Protein AF-C6XVD7-F1 (afdb_monomer)

Mean predicted aligned error: 6.76 Å

pLDDT: mean 84.89, std 12.83, range [50.19, 97.44]

Secondary structure (DSSP, 8-state):
----HHHHHHHHHHTT--EEEEE-SS-SS-EEEEEESSSTT-S-EEEEEHHHHHHHHHHTTSSSTT-HHHHHHHHHHHHHTTS-TT---SHHHHHHHHHHHHHHHHHHHHTGGG---S-TTSPPPHHHHHHHS---

Nearest PDB structures (foldseek):
  8chv-assembly1_D  TM=6.251E-01  e=1.575E+00  Homo sapiens
  3k41-assembly1_A  TM=4.767E-01  e=1.673E+00  Bos taurus
  4gex-assembly1_C  TM=3.699E-01  e=1.777E+00  Caenorhabditis elegans
  5vzl-assembly1_C  TM=3.318E-01  e=1.888E+00  Bacteriophage sp.
  2rl7-assembly2_D  TM=4.200E-01  e=4.680E+00  Bos taurus

Radius of gyration: 16.43 Å; Cα contacts (8 Å, |Δi|>4): 176; chains: 1; bounding box: 36×37×49 Å

Sequence (136 aa):
MDINITLLEAYCLKNGMSITTSIDIDNKEPYLKIIKGTDAHGSRVEYLQFSTIKEILEINNMINEGGMVLKERDATQESMRLRPVGERDKDKNIEKLIYNTLSKYIIQMLNAATGQIYFPEIIPLENHRSVYFRFD

Foldseek 3Di:
DDDDQVLLQVLLVVVPFHKDWDWDPPDPFIWIWIAGDDDPPHPDIDIGGPVNLVVQCVVLQDPDDVGPLVVLVVVVVVVVVPDDPPPPCSVVVSSCSSSNSSSLVVVLQRCQVVLDRPCPSRDDDPVCCVRRPHND

Solvent-accessible surface area (backbone atoms only — not comparable to full-atom values): 7970 Å² total; per-residue (Å²): 138,84,83,58,63,72,57,36,38,53,33,20,40,74,74,74,39,57,46,35,77,47,69,59,85,86,50,95,70,62,35,44,39,39,22,43,30,86,49,100,76,32,89,38,76,49,78,44,42,60,69,54,55,53,51,49,36,40,70,57,41,31,74,39,94,89,8,55,45,52,50,55,51,50,55,46,57,62,50,59,79,74,58,77,98,76,79,82,71,57,68,58,53,50,50,45,56,53,32,46,52,50,21,53,54,50,52,33,54,72,39,27,91,71,41,57,75,88,57,83,86,63,59,67,53,80,87,41,29,77,69,32,62,45,79,118

Structure (mmCIF, N/CA/C/O backbone):
data_AF-C6XVD7-F1
#
_entry.id   AF-C6XVD7-F1
#
loop_
_atom_site.group_PDB
_atom_site.id
_atom_site.type_symbol
_atom_site.label_atom_id
_atom_site.label_alt_id
_atom_site.label_comp_id
_atom_site.label_asym_id
_atom_site.label_entity_id
_atom_site.label_seq_id
_atom_site.pdbx_PDB_ins_code
_atom_site.Cartn_x
_atom_site.Cartn_y
_atom_site.Cartn_z
_atom_site.occupancy
_atom_site.B_iso_or_equiv
_atom_site.auth_seq_id
_atom_site.auth_comp_id
_atom_site.auth_asym_id
_atom_site.auth_atom_id
_atom_site.pdbx_PDB_model_num
ATOM 1 N N . MET A 1 1 ? -8.918 11.299 5.909 1.00 71.94 1 MET A N 1
ATOM 2 C CA . MET A 1 1 ? -7.979 10.229 6.296 1.00 71.94 1 MET A CA 1
ATOM 3 C C . MET A 1 1 ? -6.663 10.621 5.686 1.00 71.94 1 MET A C 1
ATOM 5 O O . MET A 1 1 ? -6.640 10.867 4.486 1.00 71.94 1 MET A O 1
ATOM 9 N N . ASP A 1 2 ? -5.624 10.693 6.503 1.00 80.06 2 ASP A N 1
ATOM 10 C CA . ASP A 1 2 ? -4.330 11.206 6.074 1.00 80.06 2 ASP A CA 1
ATOM 11 C C . ASP A 1 2 ? -3.358 10.036 5.934 1.00 80.06 2 ASP A C 1
ATOM 13 O O . ASP A 1 2 ? -3.344 9.130 6.770 1.00 80.06 2 ASP A O 1
ATOM 17 N N . ILE A 1 3 ? -2.566 10.038 4.863 1.00 85.56 3 ILE A N 1
ATOM 18 C CA . ILE A 1 3 ? -1.506 9.052 4.651 1.00 85.56 3 ILE A CA 1
ATOM 19 C C . ILE A 1 3 ? -0.180 9.697 5.035 1.00 85.56 3 ILE A C 1
ATOM 21 O O . ILE A 1 3 ? 0.295 10.625 4.384 1.00 85.56 3 ILE A O 1
ATOM 25 N N . ASN A 1 4 ? 0.433 9.186 6.096 1.00 90.94 4 ASN A N 1
ATOM 26 C CA . ASN A 1 4 ? 1.784 9.538 6.493 1.00 90.94 4 ASN A CA 1
ATOM 27 C C . ASN A 1 4 ? 2.772 8.757 5.618 1.00 90.94 4 ASN A C 1
ATOM 29 O O . ASN A 1 4 ? 2.918 7.541 5.758 1.00 90.94 4 ASN A O 1
ATOM 33 N N . ILE A 1 5 ? 3.448 9.469 4.715 1.00 92.06 5 ILE A N 1
ATOM 34 C CA . ILE A 1 5 ? 4.397 8.879 3.763 1.00 92.06 5 ILE A CA 1
ATOM 35 C C . ILE A 1 5 ? 5.530 8.148 4.486 1.00 92.06 5 ILE A C 1
ATOM 37 O O . ILE A 1 5 ? 5.799 6.990 4.181 1.00 92.06 5 ILE A O 1
ATOM 41 N N . THR A 1 6 ? 6.143 8.772 5.493 1.00 92.25 6 THR A N 1
ATOM 42 C CA . THR A 1 6 ? 7.246 8.165 6.251 1.00 92.25 6 THR A CA 1
ATOM 43 C C . THR A 1 6 ? 6.824 6.848 6.899 1.00 92.25 6 THR A C 1
ATOM 45 O O . THR A 1 6 ? 7.586 5.882 6.929 1.00 92.25 6 THR A O 1
ATOM 48 N N . LEU A 1 7 ? 5.588 6.780 7.396 1.00 92.94 7 LEU A N 1
ATOM 49 C CA . LEU A 1 7 ? 5.058 5.559 7.986 1.00 92.94 7 LEU A CA 1
ATOM 50 C C . LEU A 1 7 ? 4.792 4.489 6.919 1.00 92.94 7 LEU A C 1
ATOM 52 O O . LEU A 1 7 ? 5.139 3.328 7.129 1.00 92.94 7 LEU A O 1
ATOM 56 N N . LEU A 1 8 ? 4.253 4.866 5.759 1.00 94.56 8 LEU A N 1
ATOM 57 C CA . LEU A 1 8 ? 4.052 3.954 4.631 1.00 94.56 8 LEU A CA 1
ATOM 58 C C . LEU A 1 8 ? 5.365 3.312 4.166 1.00 94.56 8 LEU A C 1
ATOM 60 O O . LEU A 1 8 ? 5.436 2.088 4.026 1.00 94.56 8 LEU A O 1
ATOM 64 N N . GLU A 1 9 ? 6.410 4.118 3.986 1.00 94.88 9 GLU A N 1
ATOM 65 C CA . GLU A 1 9 ? 7.748 3.652 3.610 1.00 94.88 9 GLU A CA 1
ATOM 66 C C . GLU A 1 9 ? 8.329 2.716 4.677 1.00 94.88 9 GLU A C 1
ATOM 68 O O . GLU A 1 9 ? 8.820 1.631 4.357 1.00 94.88 9 GLU A O 1
ATOM 73 N N . ALA A 1 10 ? 8.184 3.068 5.959 1.00 94.81 10 ALA A N 1
ATOM 74 C CA . ALA A 1 10 ? 8.617 2.217 7.063 1.00 94.81 10 ALA A CA 1
ATOM 75 C C . ALA A 1 10 ? 7.889 0.861 7.083 1.00 94.81 10 ALA A C 1
ATOM 77 O O . ALA A 1 10 ? 8.495 -0.161 7.409 1.00 94.81 10 ALA A O 1
ATOM 78 N N . TYR A 1 11 ? 6.601 0.815 6.733 1.00 95.88 11 TYR A N 1
ATOM 79 C CA . TYR A 1 11 ? 5.850 -0.441 6.642 1.00 95.88 11 TYR A CA 1
ATOM 80 C C . TYR A 1 11 ? 6.204 -1.266 5.403 1.00 95.88 11 TYR A C 1
ATOM 82 O O . TYR A 1 11 ? 6.227 -2.494 5.494 1.00 95.88 11 TYR A O 1
ATOM 90 N N . CYS A 1 12 ? 6.544 -0.633 4.281 1.00 95.69 12 CYS A N 1
ATOM 91 C CA . CYS A 1 12 ? 7.104 -1.349 3.134 1.00 95.69 12 CYS A CA 1
ATOM 92 C C . CYS A 1 12 ? 8.443 -1.994 3.502 1.00 95.69 12 CYS A C 1
ATOM 94 O O . CYS A 1 12 ? 8.638 -3.186 3.256 1.00 95.69 12 CYS A O 1
ATOM 96 N N . LEU A 1 13 ? 9.309 -1.260 4.209 1.00 95.25 13 LEU A N 1
ATOM 97 C CA . LEU A 1 13 ? 10.580 -1.792 4.694 1.00 95.25 13 LEU A CA 1
ATOM 98 C C . LEU A 1 13 ? 10.373 -2.963 5.665 1.00 95.25 13 LEU A C 1
ATOM 100 O O . LEU A 1 13 ? 11.039 -3.988 5.538 1.00 95.25 13 LEU A O 1
ATOM 104 N N . LYS A 1 14 ? 9.404 -2.864 6.588 1.00 94.19 14 LYS A N 1
ATOM 105 C CA . LYS A 1 14 ? 9.019 -3.977 7.481 1.00 94.19 14 LYS A CA 1
ATOM 106 C C . LYS A 1 14 ? 8.528 -5.213 6.723 1.00 94.19 14 LYS A C 1
ATOM 108 O O . LYS A 1 14 ? 8.729 -6.323 7.202 1.00 94.19 14 LYS A O 1
ATOM 113 N N . ASN A 1 15 ? 7.903 -5.024 5.562 1.00 92.62 15 ASN A N 1
ATOM 114 C CA . ASN A 1 15 ? 7.478 -6.099 4.665 1.00 92.62 15 ASN A CA 1
ATOM 115 C C . ASN A 1 15 ? 8.571 -6.498 3.647 1.00 92.62 15 ASN A C 1
ATOM 117 O O . ASN A 1 15 ? 8.297 -7.244 2.711 1.00 92.62 15 ASN A O 1
ATOM 121 N N . GLY A 1 16 ? 9.815 -6.044 3.842 1.00 92.50 16 GLY A N 1
ATOM 122 C CA . GLY A 1 16 ? 10.990 -6.511 3.103 1.00 92.50 16 GLY A CA 1
ATOM 123 C C . GLY A 1 16 ? 11.362 -5.692 1.867 1.00 92.50 16 GLY A C 1
ATOM 124 O O . GLY A 1 16 ? 12.196 -6.144 1.085 1.00 92.50 16 GLY A O 1
ATOM 125 N N . MET A 1 17 ? 10.780 -4.504 1.666 1.00 93.75 17 MET A N 1
ATOM 126 C CA . MET A 1 17 ? 11.082 -3.667 0.503 1.00 93.75 17 MET A CA 1
ATO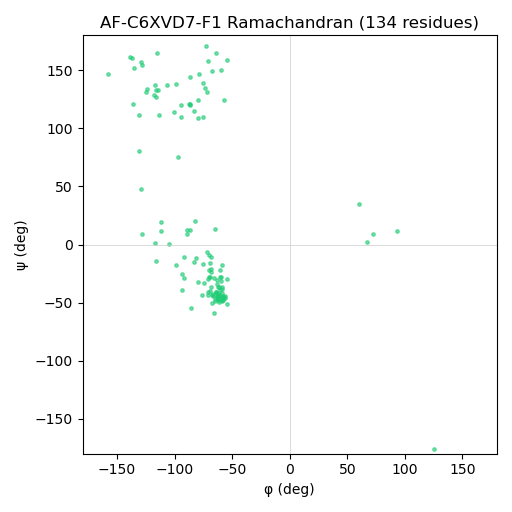M 127 C C . MET A 1 17 ? 11.274 -2.196 0.862 1.00 93.75 17 MET A C 1
ATOM 129 O O . MET A 1 17 ? 10.352 -1.526 1.320 1.00 93.75 17 MET A O 1
ATOM 133 N N . SER A 1 18 ? 12.453 -1.664 0.548 1.00 93.88 18 SER A N 1
ATOM 134 C CA . SER A 1 18 ? 12.662 -0.218 0.520 1.00 93.88 18 SER A CA 1
ATOM 135 C C . SER A 1 18 ? 11.960 0.398 -0.687 1.00 93.88 18 SER A C 1
ATOM 137 O O . SER A 1 18 ? 12.132 -0.067 -1.819 1.00 93.88 18 SER A O 1
ATOM 139 N N . ILE A 1 19 ? 11.201 1.457 -0.434 1.00 94.25 19 ILE A N 1
ATOM 140 C CA . ILE A 1 19 ? 10.574 2.286 -1.460 1.00 94.25 19 ILE A CA 1
ATOM 141 C C . ILE A 1 19 ? 10.895 3.755 -1.193 1.00 94.25 19 ILE A C 1
ATOM 143 O O . ILE A 1 19 ? 11.143 4.134 -0.047 1.00 94.25 19 ILE A O 1
ATOM 147 N N . THR A 1 20 ? 10.811 4.564 -2.241 1.00 93.88 20 THR A N 1
ATOM 148 C CA . THR A 1 20 ? 10.791 6.024 -2.158 1.00 93.88 20 THR A CA 1
ATOM 149 C C . THR A 1 20 ? 9.446 6.5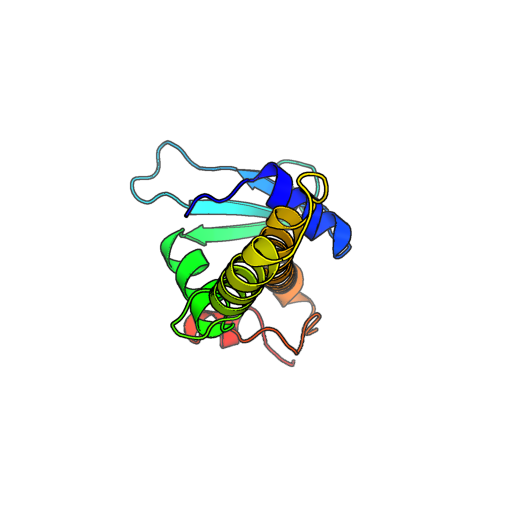12 -2.670 1.00 93.88 20 THR A C 1
ATOM 151 O O . THR A 1 20 ? 9.001 6.094 -3.742 1.00 93.88 20 THR A O 1
ATOM 154 N N . THR A 1 21 ? 8.806 7.412 -1.933 1.00 92.25 21 THR A N 1
ATOM 155 C CA . THR A 1 21 ? 7.509 7.986 -2.294 1.00 92.25 21 THR A CA 1
ATOM 156 C C . THR A 1 21 ? 7.632 9.488 -2.514 1.00 92.25 21 THR A C 1
ATOM 158 O O . THR A 1 21 ? 8.267 10.197 -1.735 1.00 92.25 21 THR A O 1
ATOM 161 N N . SER A 1 22 ? 6.989 10.006 -3.556 1.00 90.31 22 SER A N 1
ATOM 162 C CA . SER A 1 22 ? 6.860 11.447 -3.773 1.00 90.31 22 SER A CA 1
ATOM 163 C C . SER A 1 22 ? 5.462 11.825 -4.251 1.00 90.31 22 SER A C 1
ATOM 165 O O . SER A 1 22 ? 4.697 10.984 -4.722 1.00 90.31 22 SER A O 1
ATOM 167 N N . ILE A 1 23 ? 5.119 13.103 -4.103 1.00 88.31 23 ILE A N 1
ATOM 168 C CA . ILE A 1 23 ? 3.879 13.691 -4.614 1.00 88.31 23 ILE A CA 1
ATOM 169 C C . ILE A 1 23 ? 4.265 14.707 -5.685 1.00 88.31 23 ILE A C 1
ATOM 171 O O . ILE A 1 23 ? 5.171 15.514 -5.478 1.00 88.31 23 ILE A O 1
ATOM 175 N N . ASP A 1 24 ? 3.584 14.648 -6.824 1.00 84.31 24 ASP A N 1
ATOM 176 C CA . ASP A 1 24 ? 3.683 15.661 -7.871 1.00 84.31 24 ASP A CA 1
ATOM 177 C C . ASP A 1 24 ? 2.756 16.834 -7.527 1.00 84.31 24 ASP A C 1
ATOM 179 O O . ASP A 1 24 ? 1.538 16.666 -7.447 1.00 84.31 24 ASP A O 1
ATOM 183 N N . ILE A 1 25 ? 3.344 18.005 -7.275 1.00 82.62 25 ILE A N 1
ATOM 184 C CA . ILE A 1 25 ? 2.614 19.214 -6.863 1.00 82.62 25 ILE A CA 1
ATOM 185 C C . ILE A 1 25 ? 2.028 19.992 -8.043 1.00 82.62 25 ILE A C 1
ATOM 187 O O . ILE A 1 25 ? 1.164 20.841 -7.833 1.00 82.62 25 ILE A O 1
ATOM 191 N N . ASP A 1 26 ? 2.482 19.705 -9.263 1.00 84.25 26 ASP A N 1
ATOM 192 C CA . ASP A 1 26 ? 2.021 20.385 -10.473 1.00 84.25 26 ASP A CA 1
ATOM 193 C C . ASP A 1 26 ? 0.843 19.644 -11.123 1.00 84.25 26 ASP A C 1
ATOM 195 O O . ASP A 1 26 ? 0.176 20.165 -12.025 1.00 84.25 26 ASP A O 1
ATOM 199 N N . ASN A 1 27 ? 0.552 18.423 -10.663 1.00 82.19 27 ASN A N 1
ATOM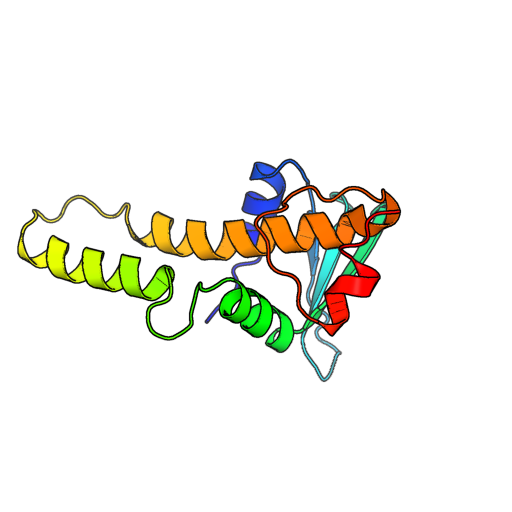 200 C CA . ASN A 1 27 ? -0.574 17.654 -11.160 1.00 82.19 27 ASN A CA 1
ATOM 201 C C . ASN A 1 27 ? -1.912 18.178 -10.622 1.00 82.19 27 ASN A C 1
ATOM 203 O O . ASN A 1 27 ? -2.065 18.475 -9.438 1.00 82.19 27 ASN A O 1
ATOM 207 N N . LYS A 1 28 ? -2.922 18.230 -11.497 1.00 82.88 28 LYS A N 1
ATOM 208 C CA . LYS A 1 28 ? -4.294 18.602 -11.121 1.00 82.88 28 LYS A CA 1
ATOM 209 C C . LYS A 1 28 ? -4.976 17.536 -10.268 1.00 82.88 28 LYS A C 1
ATOM 211 O O . LYS A 1 28 ? -5.859 17.868 -9.481 1.00 82.88 28 LYS A O 1
ATOM 216 N N . GLU A 1 29 ? -4.580 16.278 -10.434 1.00 83.88 29 GLU A N 1
ATOM 217 C CA . GLU A 1 29 ? -5.065 15.152 -9.648 1.00 83.88 29 GLU A CA 1
ATOM 218 C C . GLU A 1 29 ? -3.919 14.592 -8.804 1.00 83.88 29 GLU A C 1
ATOM 220 O O . GLU A 1 29 ? -2.967 14.022 -9.344 1.00 83.88 29 GLU A O 1
ATOM 225 N N . PRO A 1 30 ? -3.973 14.746 -7.475 1.00 81.44 30 PRO A N 1
ATOM 226 C CA . PRO A 1 30 ? -2.865 14.341 -6.636 1.00 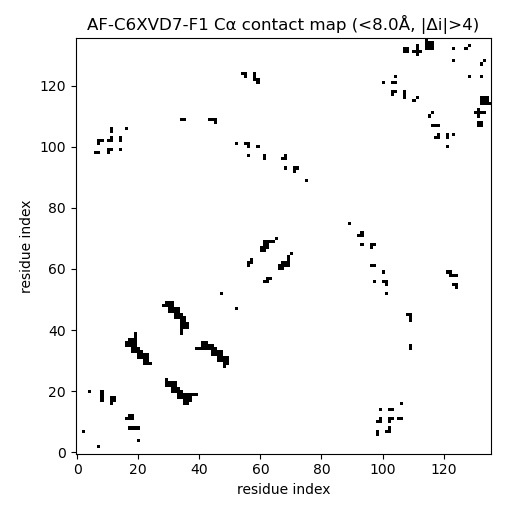81.44 30 PRO A CA 1
ATOM 227 C C . PRO A 1 30 ? -2.778 12.810 -6.520 1.00 81.44 30 PRO A C 1
ATOM 229 O O . PRO A 1 30 ? -3.770 12.111 -6.283 1.00 81.44 30 PRO A O 1
ATOM 232 N N . TYR A 1 31 ? -1.557 12.295 -6.656 1.00 90.31 31 TYR A N 1
ATOM 233 C CA . TYR A 1 31 ? -1.224 10.878 -6.541 1.00 90.31 31 TYR A CA 1
ATOM 234 C C . TYR A 1 31 ? 0.065 10.673 -5.739 1.00 90.31 31 TYR A C 1
ATOM 236 O O . TYR A 1 31 ? 0.905 11.569 -5.624 1.00 90.31 31 TYR A O 1
ATOM 244 N N . LEU A 1 32 ? 0.250 9.456 -5.231 1.00 92.19 32 LEU A N 1
ATOM 245 C CA . LEU A 1 32 ? 1.537 8.972 -4.745 1.00 92.19 32 LEU A CA 1
ATOM 246 C C . LEU A 1 32 ? 2.313 8.350 -5.905 1.00 92.19 32 LEU A C 1
ATOM 248 O O . LEU A 1 32 ? 1.855 7.384 -6.515 1.00 92.19 32 LEU A O 1
ATOM 252 N N . LYS A 1 33 ? 3.497 8.887 -6.198 1.00 93.06 33 LYS A N 1
ATOM 253 C CA . LYS A 1 33 ? 4.496 8.223 -7.034 1.00 93.06 33 LYS A CA 1
ATOM 254 C C . LYS A 1 33 ? 5.337 7.337 -6.134 1.00 93.06 33 LYS A C 1
ATOM 256 O O . LYS A 1 33 ? 5.971 7.833 -5.207 1.00 93.06 33 LYS A O 1
ATOM 261 N N . ILE A 1 34 ? 5.357 6.045 -6.418 1.00 94.62 34 ILE A N 1
ATOM 262 C CA . ILE A 1 34 ? 6.044 5.044 -5.613 1.00 94.62 34 ILE A CA 1
ATOM 263 C C . ILE A 1 34 ? 7.149 4.419 -6.452 1.00 94.62 34 ILE A C 1
ATOM 265 O O . ILE A 1 34 ? 6.908 3.933 -7.555 1.00 94.62 34 ILE A O 1
ATOM 269 N N . ILE A 1 35 ? 8.367 4.423 -5.927 1.00 93.50 35 ILE A N 1
ATOM 270 C CA . ILE A 1 35 ? 9.564 3.953 -6.616 1.00 93.50 35 ILE A CA 1
ATOM 271 C C . ILE A 1 35 ? 10.148 2.777 -5.834 1.00 93.50 35 ILE A C 1
ATOM 273 O O . ILE A 1 35 ? 10.373 2.878 -4.629 1.00 93.50 35 ILE A O 1
ATOM 277 N N . LYS A 1 36 ? 10.410 1.656 -6.514 1.00 91.75 36 LYS A N 1
ATOM 278 C CA . LYS A 1 36 ? 11.087 0.493 -5.922 1.00 91.75 36 LYS A CA 1
ATOM 279 C C . LYS A 1 36 ? 12.582 0.773 -5.772 1.00 91.75 36 LYS A C 1
ATOM 281 O O . LYS A 1 36 ? 13.308 0.766 -6.768 1.00 91.75 36 LYS A O 1
ATOM 286 N N . GLY A 1 37 ? 13.037 0.932 -4.533 1.00 88.25 37 GLY A N 1
ATOM 287 C CA . GLY A 1 37 ? 14.408 1.302 -4.186 1.00 88.25 37 GLY A CA 1
ATOM 288 C C . GLY A 1 37 ? 14.450 2.535 -3.288 1.00 88.25 37 GLY A C 1
ATOM 289 O O . GLY A 1 37 ? 13.416 3.033 -2.864 1.00 88.25 37 GLY A O 1
ATOM 290 N N . THR A 1 38 ? 15.656 3.006 -2.980 1.00 79.25 38 THR A N 1
ATOM 291 C CA . THR A 1 38 ? 15.891 4.193 -2.136 1.00 79.25 38 THR A CA 1
ATOM 292 C C . THR A 1 38 ? 16.313 5.424 -2.939 1.00 79.25 38 THR A C 1
ATOM 294 O O . THR A 1 38 ? 16.581 6.472 -2.359 1.00 79.25 38 THR A O 1
ATOM 297 N N . ASP A 1 39 ? 16.418 5.314 -4.264 1.00 74.69 39 ASP A N 1
ATOM 298 C CA . ASP A 1 39 ? 16.847 6.391 -5.154 1.00 74.69 39 ASP A CA 1
ATOM 299 C C . ASP A 1 39 ? 15.724 6.834 -6.108 1.00 74.69 39 ASP A C 1
ATOM 301 O O . ASP A 1 39 ? 14.698 6.172 -6.279 1.00 74.69 39 ASP A O 1
ATOM 305 N N . ALA A 1 40 ? 15.910 7.999 -6.734 1.00 63.53 40 ALA A N 1
ATOM 306 C CA . ALA A 1 40 ? 14.961 8.556 -7.701 1.00 63.53 40 ALA A CA 1
ATOM 307 C C . ALA A 1 40 ? 14.947 7.803 -9.050 1.00 63.53 40 ALA A C 1
ATOM 309 O O . ALA A 1 40 ? 14.112 8.098 -9.908 1.00 63.53 40 ALA A O 1
ATOM 310 N N . HIS A 1 41 ? 15.862 6.846 -9.234 1.00 64.12 41 HIS A N 1
ATOM 311 C CA . HIS A 1 41 ? 16.054 6.051 -10.450 1.00 64.12 41 HIS A CA 1
ATOM 312 C C . HIS A 1 41 ? 15.688 4.579 -10.252 1.00 64.12 41 HIS A C 1
ATOM 314 O O . HIS A 1 41 ? 16.127 3.731 -11.029 1.00 64.12 41 HIS A O 1
ATOM 320 N N . GLY A 1 42 ? 14.904 4.278 -9.215 1.00 67.19 42 GLY A N 1
ATOM 321 C CA . GLY A 1 42 ? 14.635 2.909 -8.816 1.00 67.19 42 GLY A CA 1
ATOM 322 C C . GLY A 1 42 ? 14.086 2.040 -9.945 1.00 67.19 42 GLY A C 1
ATOM 323 O O . GLY A 1 42 ? 13.528 2.505 -10.937 1.00 67.19 42 GLY A O 1
ATOM 324 N N . SER A 1 43 ? 14.235 0.730 -9.767 1.00 80.06 43 SER A N 1
ATOM 325 C CA . SER A 1 43 ? 13.995 -0.292 -10.801 1.00 80.06 43 SER A CA 1
ATOM 326 C C . SER A 1 43 ? 12.577 -0.330 -11.390 1.00 80.06 43 SER A C 1
ATOM 328 O O . SER A 1 43 ? 12.368 -0.939 -12.439 1.00 80.06 43 SER A O 1
ATOM 330 N N . ARG A 1 44 ? 11.596 0.280 -10.715 1.00 88.31 44 ARG A N 1
ATOM 331 C CA . ARG A 1 44 ? 10.204 0.371 -11.161 1.00 88.31 44 ARG A CA 1
ATOM 332 C C . ARG A 1 44 ? 9.506 1.546 -10.491 1.00 88.31 44 ARG A C 1
ATOM 334 O O . ARG A 1 44 ? 9.782 1.842 -9.328 1.00 88.31 44 ARG A O 1
ATOM 341 N N . VAL A 1 45 ? 8.578 2.161 -11.216 1.00 91.31 45 VAL A N 1
ATOM 342 C CA . VAL A 1 45 ? 7.745 3.266 -10.741 1.00 91.31 45 VAL A CA 1
ATOM 343 C C . VAL A 1 45 ? 6.280 2.895 -10.915 1.00 91.31 45 VAL A C 1
ATOM 345 O O . VAL A 1 45 ? 5.892 2.412 -11.975 1.00 91.31 45 VAL A O 1
ATOM 348 N N . GLU A 1 46 ? 5.481 3.138 -9.884 1.00 93.69 46 GLU A N 1
ATOM 349 C CA . GLU A 1 46 ? 4.029 2.990 -9.896 1.00 93.69 46 GLU A CA 1
ATOM 350 C C . GLU A 1 46 ? 3.372 4.272 -9.387 1.00 93.69 46 GLU A C 1
ATOM 352 O O . GLU A 1 46 ? 3.967 5.042 -8.629 1.00 93.69 46 GLU A O 1
ATOM 357 N N . TYR A 1 47 ? 2.135 4.498 -9.811 1.00 92.62 47 TYR A N 1
ATOM 358 C CA . TYR A 1 47 ? 1.373 5.694 -9.480 1.00 92.62 47 TYR A CA 1
ATOM 359 C C . TYR A 1 47 ? 0.057 5.278 -8.839 1.00 92.62 47 TYR A C 1
ATOM 361 O O . TYR A 1 47 ? -0.643 4.414 -9.364 1.00 92.62 47 TYR A O 1
ATOM 369 N N . LEU A 1 48 ? -0.277 5.885 -7.703 1.00 92.75 48 LEU A N 1
ATOM 370 C CA . LEU A 1 48 ? -1.468 5.537 -6.943 1.00 92.75 48 LEU A CA 1
ATOM 371 C C . LEU A 1 48 ? -2.254 6.794 -6.581 1.00 92.75 48 LEU A C 1
ATOM 373 O O . LEU A 1 48 ? -1.808 7.610 -5.774 1.00 92.75 48 LEU A O 1
ATOM 377 N N . GLN A 1 49 ? -3.432 6.955 -7.180 1.00 91.94 49 GLN A N 1
ATOM 378 C CA . GLN A 1 49 ? -4.332 8.054 -6.842 1.00 91.94 49 GLN A CA 1
ATOM 379 C C . GLN A 1 49 ? -4.882 7.881 -5.421 1.00 91.94 49 GLN A C 1
ATOM 381 O O . GLN A 1 49 ? -5.096 6.761 -4.950 1.00 91.94 49 GLN A O 1
ATOM 386 N N . PHE A 1 50 ? -5.163 8.989 -4.731 1.00 89.25 50 PHE A N 1
ATOM 387 C CA . PHE A 1 50 ? -5.723 8.928 -3.377 1.00 89.25 50 PHE A CA 1
ATOM 388 C C . PHE A 1 50 ? -7.110 8.266 -3.321 1.00 89.25 50 PHE A C 1
ATOM 390 O O . PHE A 1 50 ? -7.427 7.604 -2.331 1.00 89.25 50 PHE A O 1
ATOM 397 N N . SER A 1 51 ? -7.913 8.385 -4.383 1.00 90.50 51 SER A N 1
ATOM 398 C CA . SER A 1 51 ? -9.164 7.632 -4.555 1.00 90.50 51 SER A CA 1
ATOM 399 C C . SER A 1 51 ? -8.911 6.123 -4.529 1.00 90.50 51 SER A C 1
ATOM 401 O O . SER A 1 51 ? -9.527 5.409 -3.743 1.00 90.50 51 SER A O 1
ATOM 403 N N . THR A 1 52 ? -7.926 5.650 -5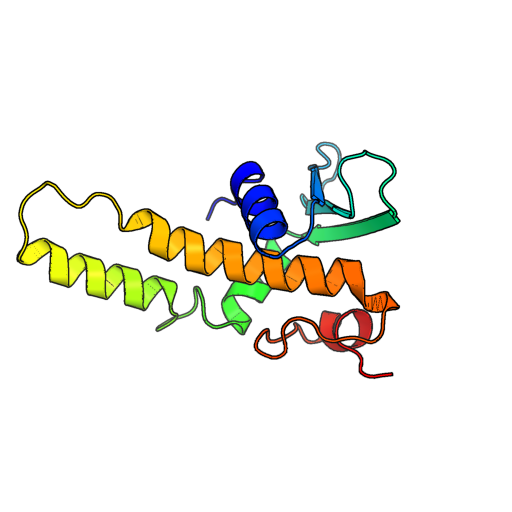.291 1.00 93.19 52 THR A N 1
ATOM 404 C CA . THR A 1 52 ? -7.539 4.236 -5.349 1.00 93.19 52 THR A CA 1
ATOM 405 C C . THR A 1 52 ? -7.037 3.714 -4.001 1.00 93.19 52 THR A C 1
ATOM 407 O O . THR A 1 52 ? -7.340 2.584 -3.632 1.00 93.19 52 THR A O 1
ATOM 410 N N . ILE A 1 53 ? -6.319 4.525 -3.211 1.00 93.50 53 ILE A N 1
ATOM 411 C CA . ILE A 1 53 ? -5.913 4.140 -1.841 1.00 93.50 53 ILE A CA 1
ATOM 412 C C . ILE A 1 53 ? -7.135 3.820 -0.982 1.00 93.50 53 ILE A C 1
ATOM 414 O O . ILE A 1 53 ? -7.145 2.826 -0.254 1.00 93.50 53 ILE A O 1
ATOM 418 N N . LYS A 1 54 ? -8.168 4.663 -1.063 1.00 93.38 54 LYS A N 1
ATOM 419 C CA . LYS A 1 54 ? -9.411 4.455 -0.324 1.00 93.38 54 LYS A CA 1
ATOM 420 C C . LYS A 1 54 ? -10.095 3.160 -0.767 1.00 93.38 54 LYS A C 1
ATOM 422 O O . LYS A 1 54 ? -10.427 2.344 0.087 1.00 93.38 54 LYS A O 1
ATOM 427 N N . GLU A 1 55 ? -10.221 2.940 -2.073 1.00 94.94 55 GLU A N 1
ATOM 428 C CA . GLU A 1 55 ? -10.816 1.721 -2.636 1.00 94.94 55 GLU A CA 1
ATOM 429 C C . GLU A 1 55 ? -10.061 0.456 -2.196 1.00 94.94 55 GLU A C 1
ATOM 431 O O . GLU A 1 55 ? -10.684 -0.534 -1.814 1.00 94.94 55 GLU A O 1
ATOM 436 N N . ILE A 1 56 ? -8.721 0.493 -2.173 1.00 95.88 56 ILE A N 1
ATOM 437 C CA . ILE A 1 56 ? -7.884 -0.612 -1.675 1.00 95.88 56 ILE A CA 1
ATOM 438 C C . ILE A 1 56 ? -8.225 -0.939 -0.219 1.00 95.88 56 ILE A C 1
ATOM 440 O O . ILE A 1 56 ? -8.363 -2.109 0.142 1.00 95.88 56 ILE A O 1
ATOM 444 N N . LEU A 1 57 ? -8.361 0.075 0.634 1.00 95.00 57 LEU A N 1
ATOM 445 C CA . LEU A 1 57 ? -8.705 -0.131 2.040 1.00 95.00 57 LEU A CA 1
ATOM 446 C C . LEU A 1 57 ? -10.137 -0.650 2.210 1.00 95.00 57 LEU A C 1
ATOM 448 O O . LEU A 1 57 ? -10.382 -1.475 3.088 1.00 95.00 57 LEU A O 1
ATOM 452 N N . GLU A 1 58 ? -11.078 -0.194 1.388 1.00 95.00 58 GLU A N 1
ATOM 453 C CA . GLU A 1 58 ? -12.469 -0.649 1.424 1.00 95.00 58 GLU A CA 1
ATOM 454 C C . GLU A 1 58 ? -12.602 -2.108 0.981 1.00 95.00 58 GLU A C 1
ATOM 456 O O . GLU A 1 58 ? -13.171 -2.911 1.721 1.00 95.00 58 GLU A O 1
ATOM 461 N N . ILE A 1 59 ? -12.022 -2.487 -0.164 1.00 95.75 59 ILE A N 1
ATOM 462 C CA . ILE A 1 59 ? -12.120 -3.860 -0.685 1.00 95.75 59 ILE A CA 1
ATOM 463 C C . ILE A 1 59 ? -11.409 -4.876 0.218 1.00 95.75 59 ILE A C 1
ATOM 465 O O . ILE A 1 59 ? -11.827 -6.027 0.311 1.00 95.75 59 ILE A O 1
ATOM 469 N N . ASN A 1 60 ? -10.371 -4.441 0.939 1.00 95.19 60 ASN A N 1
ATOM 470 C CA . ASN A 1 60 ? -9.683 -5.252 1.942 1.00 95.19 60 ASN A CA 1
ATOM 471 C C . ASN A 1 60 ? -10.343 -5.173 3.333 1.00 95.19 60 ASN A C 1
ATOM 473 O O . ASN A 1 60 ? -9.759 -5.636 4.307 1.00 95.19 60 ASN A O 1
ATOM 477 N N . ASN A 1 61 ? -11.560 -4.628 3.449 1.00 93.31 61 ASN A N 1
ATOM 478 C CA . ASN A 1 61 ? -12.360 -4.599 4.680 1.00 93.31 61 ASN A CA 1
ATOM 479 C C . ASN A 1 61 ? -11.688 -3.848 5.855 1.00 93.31 61 ASN A C 1
ATOM 481 O O . ASN A 1 61 ? -11.807 -4.233 7.024 1.00 93.31 61 ASN A O 1
ATOM 485 N N . MET A 1 62 ? -10.944 -2.779 5.556 1.00 92.94 62 MET A N 1
ATOM 486 C CA . MET A 1 62 ? -10.295 -1.947 6.574 1.00 92.94 62 MET A CA 1
ATOM 487 C C . MET A 1 62 ? -11.240 -0.874 7.110 1.00 92.94 62 MET A C 1
ATOM 489 O O . MET A 1 62 ? -11.425 -0.791 8.322 1.00 92.94 62 MET A O 1
ATOM 493 N N . ILE A 1 63 ? -11.821 -0.058 6.222 1.00 89.12 63 ILE A N 1
ATOM 494 C CA . ILE A 1 63 ? -12.505 1.205 6.577 1.00 89.12 63 ILE A CA 1
ATOM 495 C C . ILE A 1 63 ? -14.010 1.239 6.258 1.00 89.12 63 ILE A C 1
ATOM 497 O O . ILE A 1 63 ? -14.660 2.254 6.492 1.00 89.12 63 ILE A O 1
ATOM 501 N N . ASN A 1 64 ? -14.562 0.154 5.722 1.00 87.56 64 ASN A N 1
ATOM 502 C CA . ASN A 1 64 ? -15.993 -0.019 5.470 1.00 87.56 64 ASN A CA 1
ATOM 503 C C . ASN A 1 64 ? -16.792 -0.228 6.771 1.00 87.56 64 ASN A C 1
ATOM 505 O O . ASN A 1 64 ? -16.217 -0.445 7.838 1.00 87.56 64 ASN A O 1
ATOM 509 N N . GLU A 1 65 ? -18.126 -0.202 6.688 1.00 79.44 65 GLU A N 1
ATOM 510 C CA . GLU A 1 65 ? -19.001 -0.530 7.822 1.00 79.44 65 GLU A CA 1
ATOM 511 C C . GLU A 1 65 ? -18.697 -1.939 8.362 1.00 79.44 65 GLU A C 1
ATOM 513 O O . GLU A 1 65 ? -18.684 -2.920 7.621 1.00 79.44 65 GLU A O 1
ATOM 518 N N . GLY A 1 66 ? -18.399 -2.043 9.662 1.00 79.00 66 GLY A N 1
ATOM 519 C CA . GLY A 1 66 ? -17.956 -3.300 10.283 1.00 79.00 66 GLY A CA 1
ATOM 520 C C . GLY A 1 66 ? -16.526 -3.742 9.920 1.00 79.00 66 GLY A C 1
ATOM 521 O O . GLY A 1 66 ? -16.121 -4.858 10.275 1.00 79.00 66 GLY A O 1
ATOM 522 N N . GLY A 1 67 ? -15.763 -2.883 9.241 1.00 84.56 67 GLY A N 1
ATOM 523 C CA . GLY A 1 67 ? -14.364 -3.086 8.882 1.00 84.56 67 GLY A CA 1
ATOM 524 C C . GLY A 1 67 ? -13.436 -3.183 10.091 1.00 84.56 67 GLY A C 1
ATOM 525 O O . GLY A 1 67 ? -13.792 -2.834 11.221 1.00 84.56 67 GLY A O 1
ATOM 526 N N . MET A 1 68 ? -12.220 -3.678 9.862 1.00 86.25 68 MET A N 1
ATOM 527 C CA . MET A 1 68 ? -11.273 -3.968 10.944 1.00 86.25 68 MET A CA 1
ATOM 528 C C . MET A 1 68 ? -10.850 -2.723 11.729 1.00 86.25 68 MET A C 1
ATOM 530 O O . MET A 1 68 ? -10.695 -2.808 12.944 1.00 86.25 68 MET A O 1
ATOM 534 N N . VAL A 1 69 ? -10.735 -1.560 11.079 1.00 85.75 69 VAL A N 1
ATOM 535 C CA . VAL A 1 69 ? -10.406 -0.303 11.769 1.00 85.75 69 VAL A CA 1
ATOM 536 C C . VAL A 1 69 ? -11.535 0.125 12.704 1.00 85.75 69 VAL A C 1
ATOM 538 O O . VAL A 1 69 ? -11.267 0.527 13.834 1.00 85.75 69 VAL A O 1
ATOM 541 N N . LEU A 1 70 ? -12.795 0.016 12.267 1.00 82.69 70 LEU A N 1
ATOM 542 C CA . LEU A 1 70 ? -13.945 0.354 13.109 1.00 82.69 70 LEU A CA 1
ATOM 543 C C . LEU A 1 70 ? -14.064 -0.612 14.287 1.00 82.69 70 LEU A C 1
ATOM 545 O O . LEU A 1 70 ? -14.208 -0.162 15.416 1.00 82.69 70 LEU A O 1
ATOM 549 N N . LYS A 1 71 ? -13.903 -1.920 14.051 1.00 84.62 71 LYS A N 1
ATOM 550 C CA . LYS A 1 71 ? -13.899 -2.929 15.121 1.00 84.62 71 LYS A CA 1
ATOM 551 C C . LYS A 1 71 ? -12.819 -2.663 16.165 1.00 84.62 71 LYS A C 1
ATOM 553 O O . LYS A 1 71 ? -13.113 -2.699 17.355 1.00 84.62 71 LYS A O 1
ATOM 558 N N . GLU A 1 72 ? -11.594 -2.364 15.733 1.00 83.31 72 GLU A N 1
ATOM 559 C CA . GLU A 1 72 ? -10.492 -2.048 16.647 1.00 83.31 72 GLU A CA 1
ATOM 560 C C . GLU A 1 72 ? -10.775 -0.759 17.430 1.00 83.31 72 GLU A C 1
ATOM 562 O O . GLU A 1 72 ? -10.553 -0.697 18.642 1.00 83.31 72 GLU A O 1
ATOM 567 N N . ARG A 1 73 ? -11.325 0.265 16.765 1.00 80.31 73 ARG A N 1
ATOM 568 C CA . ARG A 1 73 ? -11.722 1.526 17.401 1.00 80.31 73 ARG A CA 1
ATOM 569 C C . ARG A 1 73 ? -12.815 1.311 18.450 1.00 80.31 73 ARG A C 1
ATOM 571 O O . ARG A 1 73 ? -12.693 1.826 19.560 1.00 80.31 73 ARG A O 1
ATOM 578 N N . ASP A 1 74 ? -13.855 0.557 18.118 1.00 79.50 74 ASP A N 1
ATOM 579 C CA . ASP A 1 74 ? -15.020 0.346 18.978 1.00 79.50 74 ASP A CA 1
ATOM 580 C C . ASP A 1 74 ? -14.653 -0.548 20.180 1.00 79.50 74 ASP A C 1
ATOM 582 O O . ASP A 1 74 ? -14.927 -0.185 21.326 1.00 79.50 74 ASP A O 1
ATOM 586 N N . ALA A 1 75 ? -13.890 -1.627 19.957 1.00 77.25 75 ALA A N 1
ATOM 587 C CA . ALA A 1 75 ? -13.306 -2.439 21.032 1.00 77.25 75 ALA A CA 1
ATOM 588 C C . ALA A 1 75 ? -12.395 -1.603 21.948 1.00 77.25 75 ALA A C 1
ATOM 590 O O . ALA A 1 75 ? -12.366 -1.773 23.172 1.00 77.25 75 ALA A O 1
ATOM 591 N N . THR A 1 76 ? -11.667 -0.644 21.369 1.00 69.88 76 THR A N 1
ATOM 592 C CA . THR A 1 76 ? -10.831 0.281 22.134 1.00 69.88 76 THR A CA 1
ATOM 593 C C . THR A 1 76 ? -11.675 1.224 22.994 1.00 69.88 76 THR A C 1
ATOM 595 O O . THR A 1 76 ? -11.350 1.395 24.172 1.00 69.88 76 THR A O 1
ATOM 598 N N . GLN A 1 77 ? -12.773 1.777 22.473 1.00 67.31 77 GLN A N 1
ATOM 599 C CA . GLN A 1 77 ? -13.694 2.631 23.234 1.00 67.31 77 GLN A CA 1
ATOM 600 C C . GLN A 1 77 ? -14.368 1.887 24.394 1.00 67.31 77 GLN A C 1
ATOM 602 O O . GLN A 1 77 ? -14.447 2.426 25.500 1.00 67.31 77 GLN A O 1
ATOM 607 N N . GLU A 1 78 ? -14.789 0.638 24.186 1.00 62.22 78 GLU A N 1
ATOM 608 C CA . GLU A 1 78 ? -15.328 -0.206 25.259 1.00 62.22 78 GLU A CA 1
ATOM 609 C C . GLU A 1 78 ? -14.267 -0.507 26.328 1.00 62.22 78 GLU A C 1
ATOM 611 O O . GLU A 1 78 ? -14.540 -0.405 27.525 1.00 62.22 78 GLU A O 1
ATOM 616 N N . SER A 1 79 ? -13.022 -0.776 25.917 1.00 58.16 79 SER A N 1
ATOM 617 C CA . SER A 1 79 ? -11.911 -1.034 26.844 1.00 58.16 79 SER A CA 1
ATOM 618 C C . SER A 1 79 ? -11.468 0.199 27.650 1.00 58.16 79 SER A C 1
ATOM 620 O O . SER A 1 79 ? -10.983 0.051 28.774 1.00 58.16 79 SER A O 1
ATOM 622 N N . MET A 1 80 ? -11.645 1.417 27.118 1.00 55.28 80 MET A N 1
ATOM 623 C CA . MET A 1 80 ? -11.315 2.670 27.817 1.00 55.28 80 MET A CA 1
ATOM 624 C C . MET A 1 80 ? -12.234 2.948 29.009 1.00 55.28 80 MET A C 1
ATOM 626 O O . MET A 1 80 ? -11.817 3.627 29.944 1.00 55.28 80 MET A O 1
ATOM 630 N N . ARG A 1 81 ? -13.451 2.387 29.037 1.00 57.88 81 ARG A N 1
ATOM 631 C CA . ARG A 1 81 ? -14.342 2.493 30.205 1.00 57.88 81 ARG A CA 1
ATOM 632 C C . ARG A 1 81 ? -13.831 1.720 31.430 1.00 57.88 81 ARG A C 1
ATOM 634 O O . ARG A 1 81 ? -14.376 1.902 32.513 1.00 57.88 81 ARG A O 1
ATOM 641 N N . LEU A 1 82 ? -12.806 0.872 31.277 1.00 59.97 82 LEU A N 1
ATOM 642 C CA . LEU A 1 82 ? -12.381 -0.096 32.293 1.00 59.97 82 LEU A CA 1
ATOM 643 C C . LEU A 1 82 ? -10.878 -0.061 32.652 1.00 59.97 82 LEU A C 1
ATOM 645 O O . LEU A 1 82 ? -10.437 -0.956 33.372 1.00 59.97 82 LEU A O 1
ATOM 649 N N . ARG A 1 83 ? -10.060 0.912 32.197 1.00 51.72 83 ARG A N 1
ATOM 650 C CA . ARG A 1 83 ? -8.594 0.879 32.443 1.00 51.72 83 ARG A CA 1
ATOM 651 C C . ARG A 1 83 ? -7.932 2.198 32.887 1.00 51.72 83 ARG A C 1
ATOM 653 O O . ARG A 1 83 ? -8.400 3.268 32.507 1.00 51.72 83 ARG A O 1
ATOM 660 N N . PRO A 1 84 ? -6.814 2.130 33.652 1.00 53.84 84 PRO A N 1
ATOM 661 C CA . PRO A 1 84 ? -6.037 3.298 34.075 1.00 53.84 84 PRO A CA 1
ATOM 662 C C . PRO A 1 84 ? -5.266 3.954 32.914 1.00 53.84 84 PRO A C 1
ATOM 664 O O . PRO A 1 84 ? -4.933 3.313 31.922 1.00 53.84 84 PRO A O 1
ATOM 667 N N . VAL A 1 85 ? -4.921 5.232 33.094 1.00 52.75 85 VAL A N 1
ATOM 668 C CA . VAL A 1 85 ? -4.482 6.247 32.102 1.00 52.75 85 VAL A CA 1
ATOM 669 C C . VAL A 1 85 ? -3.124 5.971 31.391 1.00 52.75 85 VAL A C 1
ATOM 671 O O . VAL A 1 85 ? -2.582 6.843 30.719 1.00 52.75 85 VAL A O 1
ATOM 674 N N . GLY A 1 86 ? -2.550 4.766 31.480 1.00 50.28 86 GLY A N 1
ATOM 675 C CA . GLY A 1 86 ? -1.167 4.480 31.050 1.00 50.28 86 GLY A CA 1
ATOM 676 C C . GLY A 1 86 ? -0.951 3.833 29.671 1.00 50.28 86 GLY A C 1
ATOM 677 O O . GLY A 1 86 ? 0.164 3.881 29.160 1.00 50.28 86 GLY A O 1
ATOM 678 N N . GLU A 1 87 ? -1.960 3.231 29.036 1.00 52.22 87 GLU A N 1
ATOM 679 C CA . GLU A 1 87 ? -1.765 2.425 27.812 1.00 52.22 87 GLU A CA 1
ATOM 680 C C . GLU A 1 87 ? -2.057 3.225 26.525 1.00 52.22 87 GLU A C 1
ATOM 682 O O . GLU A 1 87 ? -3.089 3.040 25.880 1.00 52.22 87 GLU A O 1
ATOM 687 N N . ARG A 1 88 ? -1.139 4.116 26.125 1.00 50.19 88 ARG A N 1
ATOM 688 C CA . ARG A 1 88 ? -1.205 4.883 24.857 1.00 50.19 88 ARG A CA 1
ATOM 689 C C . ARG A 1 88 ? -0.689 4.126 23.615 1.00 50.19 88 ARG A C 1
ATOM 691 O O . ARG A 1 88 ? -0.373 4.745 22.608 1.00 50.19 88 ARG A O 1
ATOM 698 N N . ASP A 1 89 ? -0.616 2.796 23.647 1.00 56.53 89 ASP A N 1
ATOM 699 C CA . ASP A 1 89 ? -0.066 1.988 22.540 1.00 56.53 89 ASP A CA 1
ATOM 700 C C . ASP A 1 89 ? -1.099 1.570 21.470 1.00 56.53 89 ASP A C 1
ATOM 702 O O . ASP A 1 89 ? -0.785 0.775 20.589 1.00 56.53 89 ASP A O 1
ATOM 706 N N . LYS A 1 90 ? -2.332 2.093 21.513 1.00 54.34 90 LYS A N 1
ATOM 707 C CA . LYS A 1 90 ? -3.459 1.569 20.715 1.00 54.34 90 LYS A CA 1
ATOM 708 C C . LYS A 1 90 ? -3.655 2.230 19.347 1.00 54.34 90 LYS A C 1
ATOM 710 O O . LYS A 1 90 ? -4.047 1.535 18.413 1.00 54.34 90 LYS A O 1
ATOM 715 N N . ASP A 1 91 ? -3.278 3.500 19.172 1.00 57.62 91 ASP A N 1
ATOM 716 C CA . ASP A 1 91 ? -3.259 4.138 17.839 1.00 57.62 91 ASP A CA 1
ATOM 717 C C . ASP A 1 91 ? -2.315 3.390 16.878 1.00 57.62 91 ASP A C 1
ATOM 719 O O . ASP A 1 91 ? -2.586 3.271 15.681 1.00 57.62 91 ASP A O 1
ATOM 723 N N . LYS A 1 92 ? -1.281 2.734 17.428 1.00 65.44 92 LYS A N 1
ATOM 724 C CA . LYS A 1 92 ? -0.372 1.860 16.676 1.00 65.44 92 LYS A CA 1
ATOM 725 C C . LYS A 1 92 ? -1.080 0.672 16.022 1.00 65.44 92 LYS A C 1
ATOM 727 O O . LYS A 1 92 ? -0.587 0.195 15.004 1.00 65.44 92 LYS A O 1
ATOM 732 N N . ASN A 1 93 ? -2.198 0.176 16.563 1.00 79.56 93 ASN A N 1
ATOM 733 C CA . ASN A 1 93 ? -2.912 -0.970 15.987 1.00 79.56 93 ASN A CA 1
ATOM 734 C C . ASN A 1 93 ? -3.715 -0.576 14.746 1.00 79.56 93 ASN A C 1
ATOM 736 O O . ASN A 1 93 ? -3.645 -1.273 13.735 1.00 79.56 93 ASN A O 1
ATOM 740 N N . ILE A 1 94 ? -4.425 0.555 14.788 1.00 82.50 94 ILE A N 1
ATOM 741 C CA . ILE A 1 94 ? -5.160 1.073 13.625 1.00 82.50 94 ILE A CA 1
ATOM 742 C C . ILE A 1 94 ? -4.180 1.454 12.515 1.00 82.50 94 ILE A C 1
ATOM 744 O O . ILE A 1 94 ? -4.356 1.041 11.367 1.00 82.50 94 ILE A O 1
ATOM 748 N N . GLU A 1 95 ? -3.108 2.173 12.858 1.00 84.94 95 GLU A N 1
ATOM 749 C CA . GLU A 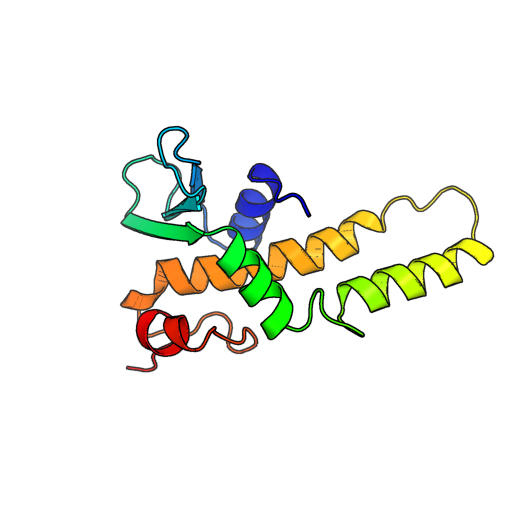1 95 ? -2.034 2.477 11.913 1.00 84.94 95 GLU A CA 1
ATOM 750 C C . GLU A 1 95 ? -1.451 1.192 11.321 1.00 84.94 95 GLU A C 1
ATOM 752 O O . GLU A 1 95 ? -1.319 1.068 10.104 1.00 84.94 95 GLU A O 1
ATOM 757 N N . LYS A 1 96 ? -1.166 0.189 12.157 1.00 87.50 96 LYS A N 1
ATOM 758 C CA . LYS A 1 96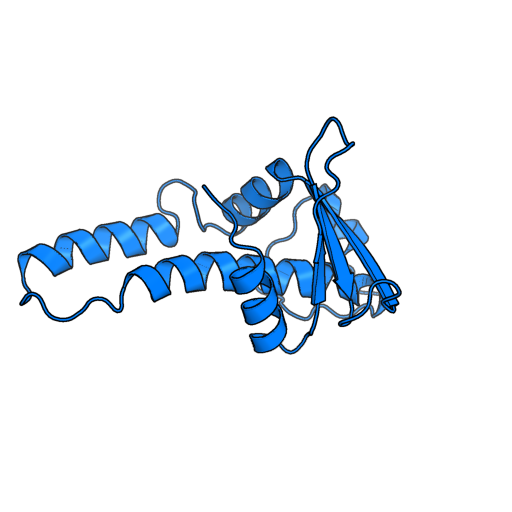 ? -0.674 -1.106 11.687 1.00 87.50 96 LYS A CA 1
ATOM 759 C C . LYS A 1 96 ? -1.621 -1.747 10.683 1.00 87.50 96 LYS A C 1
ATOM 761 O O . LYS A 1 96 ? -1.134 -2.236 9.673 1.00 87.50 96 LYS A O 1
ATOM 766 N N . LEU A 1 97 ? -2.932 -1.741 10.909 1.00 90.75 97 LEU A N 1
ATOM 767 C CA . LEU A 1 97 ? -3.892 -2.308 9.956 1.00 90.75 97 LEU A CA 1
ATOM 768 C C . LEU A 1 97 ? -3.839 -1.587 8.602 1.00 90.75 97 LEU A C 1
ATOM 770 O O . LEU A 1 97 ? -3.697 -2.237 7.564 1.00 90.75 97 LEU A O 1
ATOM 774 N N . ILE A 1 98 ? -3.885 -0.253 8.614 1.00 92.94 98 ILE A N 1
ATOM 775 C CA . ILE A 1 98 ? -3.897 0.570 7.398 1.00 92.94 98 ILE A CA 1
ATOM 776 C C . ILE A 1 98 ? -2.572 0.434 6.637 1.00 92.94 98 ILE A C 1
ATOM 778 O O . ILE A 1 98 ? -2.557 -0.002 5.485 1.00 92.94 98 ILE A O 1
ATOM 782 N N . TYR A 1 99 ? -1.445 0.761 7.273 1.00 94.88 99 TYR A N 1
ATOM 783 C CA . TYR A 1 99 ? -0.148 0.810 6.595 1.00 94.88 99 TYR A CA 1
ATOM 784 C C . TYR A 1 99 ? 0.378 -0.576 6.225 1.00 94.88 99 TYR A C 1
ATOM 786 O O . TYR A 1 99 ? 1.051 -0.714 5.204 1.00 94.88 99 TYR A O 1
ATOM 794 N N . ASN A 1 100 ? 0.051 -1.624 6.986 1.00 94.56 100 ASN A N 1
ATOM 795 C CA . ASN A 1 100 ? 0.417 -2.983 6.595 1.00 94.56 100 ASN A CA 1
ATOM 796 C C . ASN A 1 100 ? -0.367 -3.447 5.360 1.00 94.56 100 ASN A C 1
ATOM 798 O O . ASN A 1 100 ? 0.210 -4.062 4.472 1.00 94.56 100 ASN A O 1
ATOM 802 N N . THR A 1 101 ? -1.658 -3.117 5.268 1.00 96.06 101 THR A N 1
ATOM 803 C CA . THR A 1 101 ? -2.466 -3.448 4.083 1.00 96.06 101 THR A CA 1
ATOM 804 C C . THR A 1 101 ? -1.953 -2.705 2.852 1.00 96.06 101 THR A C 1
ATOM 806 O O . THR A 1 101 ? -1.690 -3.324 1.822 1.00 96.06 101 THR A O 1
ATOM 809 N N . LEU A 1 102 ? -1.729 -1.392 2.972 1.00 96.75 102 LEU A N 1
ATOM 810 C CA . LEU A 1 102 ? -1.222 -0.577 1.866 1.00 96.75 102 LEU A CA 1
ATOM 811 C C . LEU A 1 102 ? 0.178 -1.002 1.423 1.00 96.75 102 LEU A C 1
ATOM 813 O O . LEU A 1 102 ? 0.414 -1.149 0.228 1.00 96.75 102 LEU A O 1
ATOM 817 N N . SER A 1 103 ? 1.098 -1.245 2.359 1.00 97.00 103 SER A N 1
ATOM 818 C CA . SER A 1 103 ? 2.465 -1.660 2.014 1.00 97.00 103 SER A CA 1
ATOM 819 C C . SER A 1 103 ? 2.501 -2.993 1.273 1.00 97.00 103 SER A C 1
ATOM 821 O O . SER A 1 103 ? 3.167 -3.092 0.246 1.00 97.00 103 SER A O 1
ATOM 823 N N . LYS A 1 104 ? 1.739 -3.998 1.718 1.00 97.06 104 LYS A N 1
ATOM 824 C CA . LYS A 1 104 ? 1.624 -5.279 1.006 1.00 97.06 104 LYS A CA 1
ATOM 825 C C . LYS A 1 104 ? 1.089 -5.102 -0.413 1.00 97.06 104 LYS A C 1
ATOM 827 O O . LYS A 1 104 ? 1.657 -5.648 -1.356 1.00 97.06 104 LYS A O 1
ATOM 832 N N . TYR A 1 105 ? 0.040 -4.294 -0.572 1.00 97.44 105 TYR A N 1
ATOM 833 C CA . TYR A 1 105 ? -0.540 -4.003 -1.883 1.00 97.44 105 TYR A CA 1
ATOM 834 C C . TYR A 1 105 ? 0.477 -3.322 -2.815 1.00 97.44 105 TYR A C 1
ATOM 836 O O . TYR A 1 105 ? 0.660 -3.735 -3.958 1.00 97.44 105 TYR A O 1
ATOM 844 N N . ILE A 1 106 ? 1.189 -2.312 -2.313 1.00 96.50 106 ILE A N 1
ATOM 845 C CA . ILE A 1 106 ? 2.218 -1.576 -3.058 1.00 96.50 106 ILE A CA 1
ATOM 846 C C . ILE A 1 106 ? 3.377 -2.490 -3.462 1.00 96.50 106 ILE A C 1
ATOM 848 O O . ILE A 1 106 ? 3.811 -2.466 -4.613 1.00 96.50 106 ILE A O 1
ATOM 852 N N . ILE A 1 107 ? 3.866 -3.329 -2.547 1.00 95.44 107 ILE A N 1
ATOM 853 C CA . ILE A 1 107 ? 4.937 -4.290 -2.837 1.00 95.44 107 ILE A CA 1
ATOM 854 C C . ILE A 1 107 ? 4.498 -5.272 -3.927 1.00 95.44 107 ILE A C 1
ATOM 856 O O . ILE A 1 107 ? 5.298 -5.600 -4.806 1.00 95.44 107 ILE A O 1
ATOM 860 N N . GLN A 1 108 ? 3.237 -5.714 -3.910 1.00 95.19 108 GLN A N 1
ATOM 861 C CA . GLN A 1 108 ? 2.692 -6.550 -4.977 1.00 95.19 108 GLN A CA 1
ATOM 862 C C . GLN A 1 108 ? 2.699 -5.809 -6.323 1.00 95.19 108 GLN A C 1
ATOM 864 O O . GLN A 1 108 ? 3.190 -6.357 -7.310 1.00 95.19 108 GLN A O 1
ATOM 869 N N . MET A 1 109 ? 2.251 -4.547 -6.367 1.00 95.00 109 MET A N 1
ATOM 870 C CA . MET A 1 109 ? 2.299 -3.727 -7.588 1.00 95.00 109 MET A CA 1
ATOM 871 C C . MET A 1 109 ? 3.730 -3.589 -8.134 1.00 95.00 109 MET A C 1
ATOM 873 O O . MET A 1 109 ? 3.978 -3.834 -9.316 1.00 95.00 109 MET A O 1
ATOM 877 N N . LEU A 1 110 ? 4.697 -3.281 -7.264 1.00 94.19 110 LEU A N 1
ATOM 878 C CA . LEU A 1 110 ? 6.105 -3.092 -7.634 1.00 94.19 110 LEU A CA 1
ATOM 879 C C . LEU A 1 110 ? 6.821 -4.389 -8.056 1.00 94.19 110 LEU A C 1
ATOM 881 O O . LEU A 1 110 ? 7.890 -4.326 -8.668 1.00 94.19 110 LEU A O 1
ATOM 885 N N . ASN A 1 111 ? 6.264 -5.563 -7.755 1.00 91.94 111 ASN A N 1
ATOM 886 C CA . ASN A 1 111 ? 6.814 -6.856 -8.170 1.00 91.94 111 ASN A CA 1
ATOM 887 C C . ASN A 1 111 ? 5.950 -7.594 -9.194 1.00 91.94 111 ASN A C 1
ATOM 889 O O . ASN A 1 111 ? 6.233 -8.753 -9.484 1.00 91.94 111 ASN A O 1
ATOM 893 N N . ALA A 1 112 ? 4.950 -6.955 -9.796 1.00 88.62 112 ALA A N 1
ATOM 894 C CA . ALA A 1 112 ? 4.035 -7.627 -10.719 1.00 88.62 112 ALA A CA 1
ATOM 895 C C . ALA A 1 112 ? 4.725 -8.363 -11.884 1.00 88.62 112 ALA A C 1
ATOM 897 O O . ALA A 1 112 ? 4.236 -9.385 -12.343 1.00 88.62 112 ALA A O 1
ATOM 898 N N . ALA A 1 113 ? 5.896 -7.889 -12.329 1.00 84.00 113 ALA A N 1
ATOM 899 C CA . ALA A 1 113 ? 6.678 -8.532 -13.393 1.00 84.00 113 ALA A CA 1
ATOM 900 C C . ALA A 1 113 ? 7.325 -9.873 -12.989 1.00 84.00 113 ALA A C 1
ATOM 902 O O . ALA A 1 113 ? 7.899 -10.545 -13.836 1.00 84.00 113 ALA A O 1
ATOM 903 N N . THR A 1 114 ? 7.287 -10.246 -11.709 1.00 85.69 114 THR A N 1
ATOM 904 C CA . THR A 1 114 ? 7.858 -11.513 -11.221 1.00 85.69 114 THR A CA 1
ATOM 905 C C . THR A 1 114 ? 6.930 -12.709 -11.428 1.00 85.69 114 THR A C 1
ATOM 907 O O . THR A 1 114 ? 7.363 -13.835 -11.206 1.00 85.69 114 THR A O 1
ATOM 910 N N . GLY A 1 115 ? 5.657 -12.481 -11.784 1.00 83.00 115 GLY A N 1
ATOM 911 C CA . GLY A 1 115 ? 4.631 -13.529 -11.865 1.00 83.00 115 GLY A CA 1
ATOM 912 C C . GLY A 1 115 ? 4.255 -14.144 -10.507 1.00 83.00 115 GLY A C 1
ATOM 913 O O . GLY A 1 115 ? 3.443 -15.063 -10.443 1.00 83.00 115 GLY A O 1
ATOM 914 N N . GLN A 1 116 ? 4.834 -13.651 -9.404 1.00 88.94 116 GLN A N 1
ATOM 915 C CA . GLN A 1 116 ? 4.597 -14.158 -8.058 1.00 88.94 116 GLN A CA 1
ATOM 916 C C . GLN A 1 116 ? 3.571 -13.298 -7.307 1.00 88.94 116 GLN A C 1
ATOM 918 O O . GLN A 1 116 ? 3.624 -12.064 -7.311 1.00 88.94 116 GLN A O 1
ATOM 923 N N . ILE A 1 117 ? 2.672 -13.967 -6.580 1.00 91.88 117 ILE A N 1
ATOM 924 C CA . ILE A 1 117 ? 1.797 -13.331 -5.591 1.00 91.88 117 ILE A CA 1
ATOM 925 C C . ILE A 1 117 ? 2.448 -13.449 -4.211 1.00 91.88 117 ILE A C 1
ATOM 927 O O . ILE A 1 117 ? 2.545 -14.537 -3.647 1.00 91.88 117 ILE A O 1
ATOM 931 N N . TYR A 1 118 ? 2.906 -12.319 -3.674 1.00 90.12 118 TYR A N 1
ATOM 932 C CA . TYR A 1 118 ? 3.596 -12.237 -2.383 1.00 90.12 118 TYR A CA 1
ATOM 933 C C . TYR A 1 118 ? 2.626 -12.263 -1.202 1.00 90.12 118 TYR A C 1
ATOM 935 O O . TYR A 1 118 ? 2.966 -12.784 -0.142 1.00 90.12 118 TYR A O 1
ATOM 943 N N . PHE A 1 119 ? 1.424 -11.711 -1.390 1.00 93.19 119 PHE A N 1
ATOM 944 C CA . PHE A 1 119 ? 0.414 -11.560 -0.339 1.00 93.19 119 PHE A CA 1
ATOM 945 C C . PHE A 1 119 ? -0.948 -12.066 -0.833 1.00 93.19 119 PHE A C 1
ATOM 947 O O . PHE A 1 119 ? -1.778 -11.263 -1.266 1.00 93.19 119 PHE A O 1
ATOM 954 N N . PRO A 1 120 ? -1.186 -13.392 -0.819 1.00 91.56 120 PRO A N 1
ATOM 955 C CA . PRO A 1 120 ? -2.427 -13.995 -1.312 1.00 91.56 120 PRO A CA 1
ATOM 956 C C . PRO A 1 120 ? -3.688 -13.526 -0.578 1.00 91.56 120 PRO A C 1
ATOM 958 O O . PRO A 1 120 ? -4.789 -13.639 -1.107 1.00 91.56 120 PRO A O 1
ATOM 961 N N . GLU A 1 121 ? -3.539 -13.020 0.646 1.00 92.38 121 GLU A N 1
ATOM 962 C CA . GLU A 1 121 ? -4.627 -12.484 1.458 1.00 92.38 121 GLU A CA 1
ATOM 963 C C . GLU A 1 121 ? -5.110 -11.098 1.008 1.00 92.38 121 GLU A C 1
ATOM 965 O O . GLU A 1 121 ? -6.191 -10.673 1.414 1.00 92.38 121 GLU A O 1
ATOM 970 N N . ILE A 1 122 ? -4.321 -10.383 0.199 1.00 94.81 122 ILE A N 1
ATOM 971 C CA . ILE A 1 122 ? -4.689 -9.062 -0.307 1.00 94.81 122 ILE A CA 1
ATOM 972 C C . ILE A 1 122 ? -5.643 -9.220 -1.486 1.00 94.81 122 ILE A C 1
ATOM 974 O O . ILE A 1 122 ? -5.330 -9.859 -2.491 1.00 94.81 122 ILE A O 1
ATOM 978 N N . ILE A 1 123 ? -6.803 -8.580 -1.380 1.00 95.00 123 ILE A N 1
ATOM 979 C CA . ILE A 1 123 ? -7.822 -8.585 -2.422 1.00 95.00 123 ILE A CA 1
ATOM 980 C C . ILE A 1 123 ? -7.506 -7.454 -3.412 1.00 95.00 123 ILE A C 1
ATOM 982 O O . ILE A 1 123 ? -7.464 -6.286 -3.004 1.00 95.00 123 ILE A O 1
ATOM 986 N N . PRO A 1 124 ? -7.284 -7.762 -4.704 1.00 94.69 124 PRO A N 1
ATOM 987 C CA . PRO A 1 124 ? -6.994 -6.747 -5.703 1.00 94.69 124 PRO A CA 1
ATOM 988 C C . PRO A 1 124 ? -8.260 -6.028 -6.161 1.00 94.69 124 PRO A C 1
ATOM 990 O O . PRO A 1 124 ? -9.311 -6.656 -6.328 1.00 94.69 124 PRO A O 1
ATOM 993 N N . LEU A 1 125 ? -8.123 -4.739 -6.475 1.00 95.88 125 LEU A N 1
ATOM 994 C CA . LEU A 1 125 ? -9.125 -4.027 -7.268 1.00 95.88 125 LEU A CA 1
ATOM 995 C C . LEU A 1 125 ? -9.289 -4.695 -8.637 1.00 95.88 125 LEU A C 1
ATOM 997 O O . LEU A 1 125 ? -8.342 -5.267 -9.181 1.00 95.88 125 LEU A O 1
ATOM 1001 N N . GLU A 1 126 ? -10.486 -4.616 -9.213 1.00 93.00 126 GLU A N 1
ATOM 1002 C CA . GLU A 1 126 ? -10.812 -5.290 -10.475 1.00 93.00 126 GLU A CA 1
ATOM 1003 C C . GLU A 1 126 ? -9.884 -4.858 -11.622 1.00 93.00 126 GLU A C 1
ATOM 1005 O O . GLU A 1 126 ? -9.290 -5.696 -12.304 1.00 93.00 126 GLU A O 1
ATOM 1010 N N . ASN A 1 127 ? -9.660 -3.550 -11.753 1.00 90.75 127 ASN A N 1
ATOM 1011 C CA . ASN A 1 127 ? -8.740 -2.956 -12.723 1.00 90.75 127 ASN A CA 1
ATOM 1012 C C . ASN A 1 127 ? -7.254 -3.266 -12.436 1.00 90.75 127 ASN A C 1
ATOM 1014 O O . ASN A 1 127 ? -6.432 -3.206 -13.346 1.00 90.75 127 ASN A O 1
ATOM 1018 N N . HIS A 1 128 ? -6.897 -3.628 -11.201 1.00 94.38 128 HIS A N 1
ATOM 1019 C CA . HIS A 1 128 ? -5.526 -3.965 -10.801 1.00 94.38 128 HIS A CA 1
ATOM 1020 C C . HIS A 1 128 ? -5.235 -5.462 -10.887 1.00 94.38 128 HIS A C 1
ATOM 1022 O O . HIS A 1 128 ? -4.077 -5.847 -11.050 1.00 94.38 128 HIS A O 1
ATOM 1028 N N . ARG A 1 129 ? -6.260 -6.316 -10.785 1.00 91.94 129 ARG A N 1
ATOM 1029 C CA . ARG A 1 129 ? -6.122 -7.778 -10.743 1.00 91.94 129 ARG A CA 1
ATOM 1030 C C . ARG A 1 129 ? -5.337 -8.286 -11.936 1.00 91.94 129 ARG A C 1
ATOM 1032 O O . ARG A 1 129 ? -4.350 -8.998 -11.779 1.00 91.94 129 ARG A O 1
ATOM 1039 N N . SER A 1 130 ? -5.761 -7.871 -13.125 1.00 88.69 130 SER A N 1
ATOM 1040 C CA . SER A 1 130 ? -5.086 -8.289 -14.337 1.00 88.69 130 SER A CA 1
ATOM 1041 C C . SER A 1 130 ? -3.711 -7.653 -14.462 1.00 88.69 130 SER A C 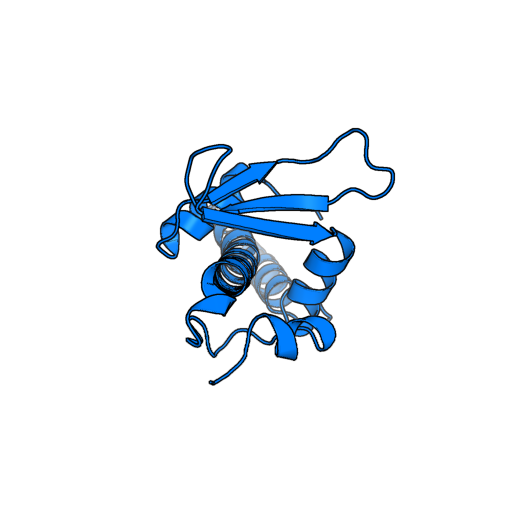1
ATOM 1043 O O . SER A 1 130 ? -2.924 -8.218 -15.169 1.00 88.69 130 SER A O 1
ATOM 1045 N N . VAL A 1 131 ? -3.345 -6.535 -13.844 1.00 90.31 131 VAL A N 1
ATOM 1046 C CA . VAL A 1 131 ? -2.012 -5.937 -14.082 1.00 90.31 131 VAL A CA 1
ATOM 1047 C C . VAL A 1 131 ? -0.988 -6.403 -13.050 1.00 90.31 131 VAL A C 1
ATOM 1049 O O . VAL A 1 131 ? 0.161 -6.667 -13.396 1.00 90.31 131 VAL A O 1
ATOM 1052 N N . TYR A 1 132 ? -1.409 -6.528 -11.792 1.00 92.12 132 TYR A N 1
ATOM 1053 C CA . TYR A 1 132 ? -0.505 -6.676 -10.652 1.00 92.12 132 TYR A CA 1
ATOM 1054 C C . TYR A 1 132 ? -0.617 -8.016 -9.911 1.00 92.12 132 TYR A C 1
ATOM 1056 O O . TYR A 1 132 ? 0.263 -8.347 -9.118 1.00 92.12 132 TYR A O 1
ATOM 1064 N N . PHE A 1 133 ? -1.677 -8.789 -10.163 1.00 91.25 133 PHE A N 1
ATOM 1065 C CA . PHE A 1 133 ? -2.004 -10.023 -9.439 1.00 91.25 133 PHE A CA 1
ATOM 1066 C C . PHE A 1 133 ? -2.262 -11.182 -10.418 1.00 91.25 133 PHE A C 1
ATOM 1068 O O . PHE A 1 133 ? -3.274 -11.879 -10.325 1.00 91.25 133 PHE A O 1
ATOM 1075 N N . ARG A 1 134 ? -1.365 -11.356 -11.399 1.00 81.69 134 ARG A N 1
ATOM 1076 C CA . ARG A 1 134 ? -1.397 -12.479 -12.347 1.00 81.69 134 ARG A CA 1
ATOM 1077 C C . ARG A 1 134 ? -0.652 -13.690 -11.783 1.00 81.69 134 ARG A C 1
ATOM 1079 O O . ARG A 1 134 ? 0.375 -13.528 -11.132 1.00 81.69 134 ARG A O 1
ATOM 1086 N N . PHE A 1 135 ? -1.175 -14.876 -12.082 1.00 6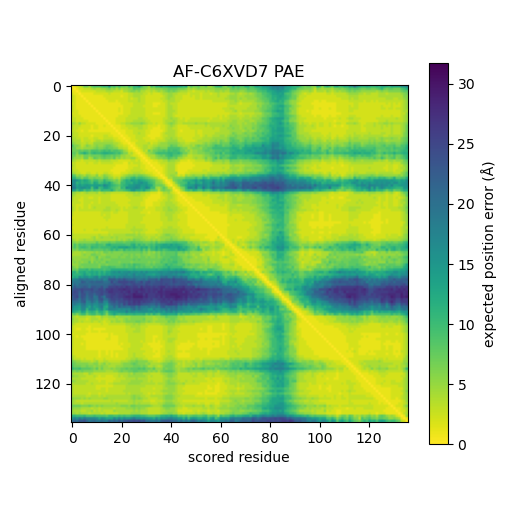2.09 135 PHE A N 1
ATOM 1087 C CA . PHE A 1 135 ? -0.389 -16.104 -12.136 1.00 62.09 135 PHE A CA 1
ATOM 1088 C C . PHE A 1 135 ? 0.016 -16.276 -13.598 1.00 62.09 135 PHE A C 1
ATOM 1090 O O . PHE A 1 135 ? -0.875 -16.318 -14.451 1.00 62.09 135 PHE A O 1
ATOM 1097 N N . ASP A 1 136 ? 1.316 -16.299 -13.873 1.00 57.97 136 ASP A N 1
ATOM 1098 C CA . ASP A 1 136 ? 1.826 -16.726 -15.180 1.00 57.97 136 ASP A CA 1
ATOM 1099 C C . ASP A 1 136 ? 1.889 -18.260 -15.255 1.00 57.97 136 ASP A C 1
ATOM 1101 O O . ASP A 1 136 ? 2.188 -18.898 -14.214 1.00 57.97 136 ASP A O 1
#

Organism: Pedobacter heparinus (strain ATCC 13125 / DSM 2366 / CIP 104194 / JCM 7457 / NBRC 12017 / NCIMB 9290 / NRRL B-14731 / HIM 762-3) (NCBI:txid485917)